Protein AF-A0A7S3BS25-F1 (afdb_monomer_lite)

pLDDT: mean 88.25, std 11.22, range [42.59, 98.44]

InterPro domains:
  IPR051608 Ribosome Quality Control Complex Subunit NEMF [PTHR15239] (1-123)

Secondary structure (DSSP, 8-state):
-EEEEEE-TTSSEEEEEESSGGG-EEEEEE-STT-EEEEE-TT-BEEEES--EEETTTTEEE-TTSB--GGGSPP-----HHHHHHHHHHHHHTT--HHHHHHHHHTTT--HHHHHHHHHHTTPPPTTSPP-

Foldseek 3Di:
DFDDWDDQALAQKIWTWDDDDQQIKIWIWHPPPVIKIFIAGPQQATQDIPDWDDDVVLPDTDDHRHHDPSVSDHHHDDDDPVLLVVLVVVCVVVVHDQLRSCCVSVVSHADSVNSVVVCVVVVNDDPPDDDD

Structure (mmCIF, N/CA/C/O backbone):
data_AF-A0A7S3BS25-F1
#
_entry.id   AF-A0A7S3BS25-F1
#
loop_
_atom_site.group_PDB
_atom_site.id
_atom_site.type_symbol
_atom_site.label_atom_id
_atom_site.label_alt_id
_atom_site.label_comp_id
_atom_site.label_asym_id
_atom_site.label_entity_id
_atom_site.label_seq_id
_atom_site.pdbx_PDB_ins_code
_atom_site.Cartn_x
_atom_site.Cartn_y
_atom_site.Cartn_z
_atom_site.occupancy
_atom_site.B_iso_or_equiv
_atom_site.auth_seq_id
_atom_site.auth_comp_id
_atom_site.auth_asym_id
_atom_site.auth_atom_id
_atom_site.pdbx_PDB_model_num
ATOM 1 N N . ARG A 1 1 ? -20.255 -4.553 10.261 1.00 91.50 1 ARG A N 1
ATOM 2 C CA . ARG A 1 1 ? -20.514 -5.087 8.894 1.00 91.50 1 ARG A CA 1
ATOM 3 C C . ARG A 1 1 ? -19.437 -4.552 7.962 1.00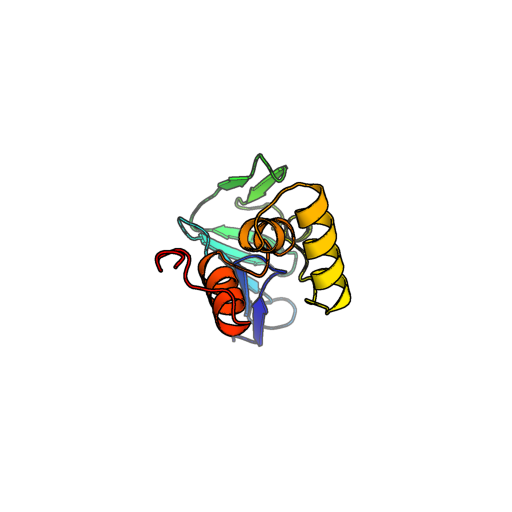 91.50 1 ARG A C 1
ATOM 5 O O . ARG A 1 1 ? -19.100 -3.391 8.133 1.00 91.50 1 ARG A O 1
ATOM 12 N N . LEU A 1 2 ? -18.868 -5.358 7.058 1.00 96.69 2 LEU A N 1
ATOM 13 C CA . LEU A 1 2 ? -17.924 -4.857 6.048 1.00 96.69 2 LEU A CA 1
ATOM 14 C C . LEU A 1 2 ? -18.706 -4.094 4.973 1.00 96.69 2 LEU A C 1
ATOM 16 O O . LEU A 1 2 ? -19.631 -4.651 4.387 1.00 96.69 2 LEU A O 1
ATOM 20 N N . GLU A 1 3 ? -18.346 -2.837 4.745 1.00 96.88 3 GLU A N 1
ATOM 21 C CA . GLU A 1 3 ? -19.051 -1.939 3.826 1.00 96.88 3 GLU A CA 1
ATOM 22 C C . GLU A 1 3 ? -18.258 -1.668 2.547 1.00 96.88 3 GLU A C 1
ATOM 24 O O . GLU A 1 3 ? -18.854 -1.530 1.481 1.00 96.88 3 GLU A O 1
ATOM 29 N N . ALA A 1 4 ? -16.926 -1.617 2.630 1.00 96.88 4 ALA A N 1
ATOM 30 C CA . ALA A 1 4 ? -16.077 -1.378 1.470 1.00 96.88 4 ALA A CA 1
ATOM 31 C C . ALA A 1 4 ? -14.720 -2.071 1.595 1.00 96.88 4 ALA A C 1
ATOM 33 O O . ALA A 1 4 ? -14.177 -2.224 2.690 1.00 96.88 4 ALA A O 1
ATOM 34 N N . VAL A 1 5 ? -14.165 -2.430 0.439 1.00 97.62 5 VAL A N 1
ATOM 35 C CA . VAL A 1 5 ? -12.799 -2.930 0.275 1.00 97.62 5 VAL A CA 1
ATOM 36 C C . VAL A 1 5 ? -12.130 -2.084 -0.798 1.00 97.62 5 VAL A C 1
ATOM 38 O O . VAL A 1 5 ? -12.650 -1.985 -1.910 1.00 97.62 5 VAL A O 1
ATOM 41 N N . ARG A 1 6 ? -10.992 -1.463 -0.480 1.00 95.44 6 ARG A N 1
ATOM 42 C CA . ARG A 1 6 ? -10.237 -0.638 -1.434 1.00 95.44 6 ARG A CA 1
ATOM 43 C C . ARG A 1 6 ? -8.735 -0.832 -1.297 1.00 95.44 6 ARG A C 1
ATOM 45 O O . ARG A 1 6 ? -8.229 -0.989 -0.192 1.00 95.44 6 ARG A O 1
ATOM 52 N N . GLN A 1 7 ? -8.019 -0.780 -2.415 1.00 93.69 7 GLN A N 1
ATOM 53 C CA . GLN A 1 7 ? -6.566 -0.618 -2.390 1.00 93.69 7 GLN A CA 1
ATOM 54 C C . GLN A 1 7 ? -6.227 0.840 -2.059 1.00 93.69 7 GLN A C 1
ATOM 56 O O . GLN A 1 7 ? -6.878 1.761 -2.560 1.00 93.69 7 GLN A O 1
ATOM 61 N N . VAL A 1 8 ? -5.211 1.054 -1.224 1.00 93.06 8 VAL A N 1
ATOM 62 C CA . VAL A 1 8 ? -4.706 2.394 -0.912 1.00 93.06 8 VAL A CA 1
ATOM 63 C C . VAL A 1 8 ? -3.642 2.776 -1.935 1.00 93.06 8 VAL A C 1
ATOM 65 O O . VAL A 1 8 ? -2.529 2.253 -1.931 1.00 93.06 8 VAL A O 1
ATOM 68 N N . GLY A 1 9 ? -4.006 3.694 -2.832 1.00 89.62 9 GLY A N 1
ATOM 69 C CA . GLY A 1 9 ? -3.103 4.180 -3.868 1.00 89.62 9 GLY A CA 1
ATOM 70 C C . GLY A 1 9 ? -2.575 3.049 -4.755 1.00 89.62 9 GLY A C 1
ATOM 71 O O . GLY A 1 9 ? -3.334 2.186 -5.198 1.00 89.62 9 GLY A O 1
ATOM 72 N N . ALA A 1 10 ? -1.275 3.073 -5.030 1.00 87.75 10 ALA A N 1
ATOM 73 C CA . ALA A 1 10 ? -0.553 1.978 -5.673 1.00 87.75 10 ALA A CA 1
ATOM 74 C C . ALA A 1 10 ? 0.171 1.073 -4.658 1.00 87.75 10 ALA A C 1
ATOM 76 O O . ALA A 1 10 ? 0.715 0.040 -5.025 1.00 87.75 10 ALA A O 1
ATOM 77 N N . ASP A 1 11 ? 0.191 1.437 -3.376 1.00 88.75 11 ASP A N 1
ATOM 78 C CA . ASP A 1 11 ? 0.895 0.661 -2.363 1.00 88.75 11 ASP A CA 1
ATOM 79 C C . ASP A 1 11 ? 0.218 -0.701 -2.114 1.00 88.75 11 ASP A C 1
ATOM 81 O O . ASP A 1 11 ? -0.950 -0.943 -2.446 1.00 88.75 11 ASP A O 1
ATOM 85 N N . ARG A 1 12 ? 0.978 -1.630 -1.521 1.00 90.94 12 ARG A N 1
ATOM 86 C CA . ARG A 1 12 ? 0.509 -2.974 -1.145 1.00 90.94 12 ARG A CA 1
ATOM 87 C C . ARG A 1 12 ? -0.284 -2.917 0.159 1.00 90.94 12 ARG A C 1
ATOM 89 O O . ARG A 1 12 ? 0.066 -3.578 1.132 1.00 90.94 12 ARG A O 1
ATOM 96 N N . ILE A 1 13 ? -1.313 -2.080 0.188 1.00 94.25 13 ILE A N 1
ATOM 97 C CA . ILE A 1 13 ? -2.161 -1.861 1.355 1.00 94.25 13 ILE A CA 1
ATOM 98 C C . ILE A 1 13 ? -3.620 -1.995 0.932 1.00 94.25 13 ILE A C 1
ATOM 100 O O . ILE A 1 13 ? -4.061 -1.376 -0.040 1.00 94.25 13 ILE A O 1
ATOM 104 N N . VAL A 1 14 ? -4.374 -2.791 1.685 1.00 97.19 14 VAL A N 1
ATOM 105 C CA . VAL A 1 14 ? -5.823 -2.935 1.520 1.00 97.19 14 VAL A CA 1
ATOM 106 C C . VAL A 1 14 ? -6.518 -2.311 2.715 1.00 97.19 14 VAL A C 1
ATOM 108 O O . VAL A 1 14 ? -6.180 -2.611 3.853 1.00 97.19 14 VAL A O 1
ATOM 111 N N . GLN A 1 15 ? -7.514 -1.475 2.458 1.00 97.88 15 GLN A N 1
ATOM 112 C CA . GLN A 1 15 ? -8.378 -0.907 3.476 1.00 97.88 15 GLN A CA 1
ATOM 113 C C . GLN A 1 15 ? -9.749 -1.566 3.437 1.00 97.88 15 GLN A C 1
ATOM 115 O O . GLN A 1 15 ? -10.413 -1.611 2.397 1.00 97.88 15 GLN A O 1
ATOM 120 N N . LEU A 1 16 ? -10.176 -2.025 4.605 1.00 98.31 16 LEU A N 1
ATOM 121 C CA . LEU A 1 16 ? -11.506 -2.544 4.868 1.00 98.31 16 LEU A CA 1
ATOM 122 C C . LEU A 1 16 ? -12.255 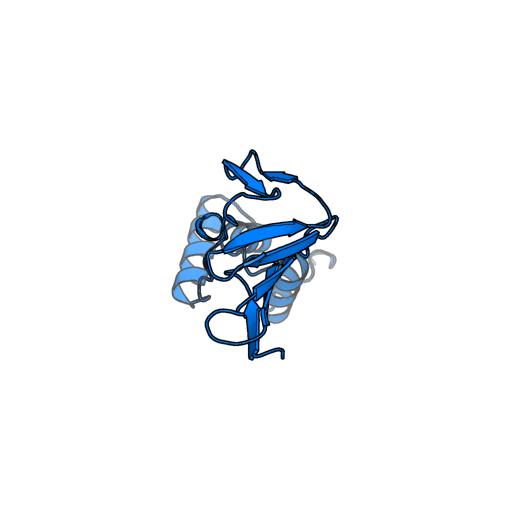-1.524 5.726 1.00 98.31 16 LEU A C 1
ATOM 124 O O . LEU A 1 16 ? -11.830 -1.238 6.843 1.00 98.31 16 LEU A O 1
ATOM 128 N N . THR A 1 17 ? -13.357 -0.976 5.220 1.00 97.94 17 THR A N 1
ATOM 129 C CA . THR A 1 17 ? -14.218 -0.070 5.995 1.00 97.94 17 THR A CA 1
ATOM 130 C C . THR A 1 17 ? -15.362 -0.861 6.612 1.00 97.94 17 THR A C 1
ATOM 132 O O . THR A 1 17 ? -16.094 -1.558 5.902 1.00 97.94 17 THR A O 1
ATOM 135 N N . PHE A 1 18 ? -15.529 -0.742 7.925 1.00 97.19 18 PHE A N 1
ATOM 136 C CA . PHE A 1 18 ? -16.588 -1.392 8.683 1.00 97.19 18 PHE A CA 1
ATOM 137 C C . PHE A 1 18 ? -17.576 -0.373 9.242 1.00 97.19 18 PHE A C 1
ATOM 139 O O . PHE A 1 18 ? -17.169 0.655 9.772 1.00 97.19 18 PHE A O 1
ATOM 146 N N . SER A 1 19 ? -18.861 -0.743 9.217 1.00 92.44 19 SER A N 1
ATOM 147 C CA . SER A 1 19 ? -19.984 0.056 9.732 1.00 92.44 19 SER A CA 1
ATOM 148 C C . SER A 1 19 ? -20.163 1.394 8.990 1.00 92.44 19 SER A C 1
ATOM 150 O O . SER A 1 19 ? -19.475 1.661 8.011 1.00 92.44 19 SER A O 1
ATOM 152 N N . ARG A 1 20 ? -21.161 2.194 9.390 1.00 80.69 20 ARG A N 1
ATOM 153 C CA . ARG A 1 20 ? -21.462 3.519 8.820 1.00 80.69 20 ARG A CA 1
ATOM 154 C C . ARG A 1 20 ? -21.744 4.519 9.942 1.00 80.69 20 ARG A C 1
ATOM 156 O O . ARG A 1 20 ? -22.247 4.119 10.993 1.00 80.69 20 ARG A O 1
ATOM 163 N N . GLY A 1 21 ? -21.499 5.803 9.688 1.00 80.12 21 GLY A N 1
ATOM 164 C CA . GLY A 1 21 ? -21.792 6.889 10.630 1.00 80.12 21 GLY A CA 1
ATOM 165 C C . GLY A 1 21 ? -20.784 6.959 11.779 1.00 80.12 21 GLY A C 1
ATOM 166 O O . GLY A 1 21 ? -19.595 6.744 11.575 1.00 80.12 21 GLY A O 1
ATOM 167 N N . GLU A 1 22 ? -21.255 7.235 12.995 1.00 81.56 22 GLU A N 1
ATOM 168 C CA . GLU A 1 22 ? -20.406 7.400 14.193 1.00 81.56 22 GLU A CA 1
ATOM 169 C C . GLU A 1 22 ? -19.590 6.147 14.564 1.00 81.56 22 GLU A C 1
ATOM 171 O O . GLU A 1 22 ? -18.610 6.241 15.291 1.00 81.56 22 GLU A O 1
ATOM 176 N N . GLY A 1 23 ? -19.984 4.965 14.077 1.00 89.44 23 GLY A N 1
ATOM 177 C CA . GLY A 1 23 ? -19.293 3.701 14.339 1.00 89.44 23 GLY A CA 1
ATOM 178 C C . GLY A 1 23 ? -18.354 3.246 13.221 1.00 89.44 23 GLY A C 1
ATOM 179 O O . GLY A 1 23 ? -18.012 2.062 13.194 1.00 89.44 23 GLY A O 1
ATOM 180 N N . GLU A 1 24 ? -18.009 4.110 12.262 1.00 96.12 24 GLU A N 1
ATOM 181 C CA . GLU A 1 24 ? -17.122 3.766 11.145 1.00 96.12 24 GLU A CA 1
ATOM 182 C C . GLU A 1 24 ? -15.685 3.506 11.623 1.00 96.12 24 GLU A C 1
ATOM 184 O O . GLU A 1 24 ? -15.116 4.275 12.391 1.00 96.12 24 GLU A O 1
ATOM 189 N N . HIS A 1 25 ? -15.116 2.383 11.184 1.00 97.56 25 HIS A N 1
ATOM 190 C CA . HIS A 1 25 ? -13.743 1.988 11.494 1.00 97.56 25 HIS A CA 1
ATOM 191 C C . HIS A 1 25 ? -13.054 1.464 10.242 1.00 97.56 25 HIS A C 1
ATOM 193 O O . HIS A 1 25 ? -13.693 0.896 9.347 1.00 97.56 25 HIS A O 1
ATOM 199 N N . HIS A 1 26 ? -11.729 1.576 10.211 1.00 98.00 26 HIS A N 1
ATOM 200 C CA . HIS A 1 26 ? -10.928 1.140 9.075 1.00 98.00 26 HIS A CA 1
ATOM 201 C C . HIS A 1 26 ? -9.851 0.166 9.512 1.00 98.00 26 HIS A C 1
ATOM 203 O O . HIS A 1 26 ? -9.056 0.459 10.399 1.00 98.00 26 HIS A O 1
ATOM 209 N N . LEU A 1 27 ? -9.808 -0.988 8.854 1.00 98.12 27 LEU A N 1
ATOM 210 C CA . LEU A 1 27 ? -8.732 -1.951 9.009 1.00 98.12 27 LEU A CA 1
ATOM 211 C C . LEU A 1 27 ? -7.816 -1.863 7.790 1.00 98.12 27 LEU A C 1
ATOM 213 O O . LEU A 1 27 ? -8.228 -2.199 6.678 1.00 98.12 27 LEU A O 1
ATOM 217 N N . PHE A 1 28 ? -6.582 -1.421 8.001 1.00 98.06 28 PHE A N 1
ATOM 218 C CA . PHE A 1 28 ? -5.535 -1.427 6.991 1.00 98.06 28 PHE A CA 1
ATOM 219 C C . PHE A 1 28 ? -4.708 -2.700 7.118 1.00 98.06 28 PHE A C 1
ATOM 221 O O . PHE A 1 28 ? -4.168 -3.013 8.180 1.00 98.06 28 PHE A O 1
ATOM 228 N N . LEU A 1 29 ? -4.616 -3.434 6.017 1.00 97.69 29 LEU A N 1
ATOM 229 C CA . LEU A 1 29 ? -3.766 -4.601 5.855 1.00 97.69 29 LEU A CA 1
ATOM 230 C C . LEU A 1 29 ? -2.555 -4.173 5.038 1.00 97.69 29 LEU A C 1
ATOM 232 O O . LEU A 1 29 ? -2.652 -3.996 3.823 1.00 97.69 29 LEU A O 1
ATOM 236 N N . GLU A 1 30 ? -1.423 -3.987 5.703 1.00 95.44 30 GLU A N 1
ATOM 237 C CA . GLU A 1 30 ? -0.170 -3.633 5.050 1.00 95.44 30 GLU A CA 1
ATOM 238 C C . GLU A 1 30 ? 0.545 -4.923 4.651 1.00 95.44 30 GLU A C 1
ATOM 240 O O . GLU A 1 30 ? 0.925 -5.722 5.502 1.00 95.44 30 GLU A O 1
ATOM 245 N N . LEU A 1 31 ? 0.732 -5.150 3.354 1.00 92.62 31 LEU A N 1
ATOM 246 C CA . LEU A 1 31 ? 1.300 -6.380 2.790 1.00 92.62 31 LEU A CA 1
ATOM 247 C C . LEU A 1 31 ? 2.768 -6.173 2.366 1.00 92.62 31 LEU A C 1
ATOM 249 O O . LEU A 1 31 ? 3.226 -6.656 1.325 1.00 92.62 31 LEU A O 1
ATOM 253 N N . TYR A 1 32 ? 3.510 -5.399 3.163 1.00 83.06 32 TYR A N 1
ATOM 254 C CA . TYR A 1 32 ? 4.968 -5.271 3.062 1.00 83.06 32 TYR A CA 1
ATOM 255 C C . TYR A 1 32 ? 5.674 -6.494 3.679 1.00 83.06 32 TYR A C 1
ATOM 257 O O . TYR A 1 32 ? 5.012 -7.377 4.205 1.00 83.06 32 TYR A O 1
ATOM 265 N N . SER A 1 33 ? 7.016 -6.544 3.634 1.00 74.62 33 SER A N 1
ATOM 266 C CA . SER A 1 33 ? 7.851 -7.695 4.058 1.00 74.62 33 SER A CA 1
ATOM 267 C C . SER A 1 33 ? 7.340 -8.435 5.306 1.00 74.62 33 SER A C 1
ATOM 269 O O . SER A 1 33 ? 7.031 -9.618 5.233 1.00 74.62 33 SER A O 1
ATOM 271 N N . GLN A 1 34 ? 7.198 -7.732 6.432 1.00 85.31 34 GLN A N 1
ATOM 272 C CA . GLN A 1 34 ? 6.745 -8.317 7.702 1.00 85.31 34 GLN A CA 1
ATOM 273 C C . GLN A 1 34 ? 5.217 -8.310 7.867 1.00 85.31 34 GLN A C 1
ATOM 275 O O . GLN A 1 34 ? 4.692 -8.852 8.836 1.00 85.31 34 GLN A O 1
ATOM 280 N N . GLY A 1 35 ? 4.499 -7.658 6.953 1.00 92.31 35 GLY A N 1
ATOM 281 C CA . GLY A 1 35 ? 3.082 -7.334 7.054 1.00 92.31 35 GLY A CA 1
ATOM 282 C C . GLY A 1 35 ? 2.747 -6.386 8.214 1.00 92.31 35 GLY A C 1
ATOM 283 O O . GLY A 1 35 ? 3.581 -6.137 9.089 1.00 92.31 35 GLY A O 1
ATOM 284 N N . ASN A 1 36 ? 1.513 -5.897 8.272 1.00 96.62 36 ASN A N 1
ATOM 285 C CA . ASN A 1 36 ? 0.934 -5.251 9.451 1.00 96.62 36 ASN A CA 1
ATOM 286 C C . ASN A 1 36 ? -0.595 -5.256 9.366 1.00 96.62 36 ASN A C 1
ATOM 288 O O . ASN A 1 36 ? -1.166 -5.345 8.278 1.00 96.62 36 ASN A O 1
ATOM 292 N N . VAL A 1 37 ? -1.246 -5.115 10.515 1.00 97.75 37 VAL A N 1
ATOM 293 C CA . VAL A 1 37 ? -2.681 -4.834 10.591 1.00 97.75 37 VAL A CA 1
ATOM 294 C C . VAL A 1 37 ? -2.852 -3.629 11.498 1.00 97.75 37 VAL A C 1
ATOM 296 O O . VAL A 1 37 ? -2.359 -3.646 12.626 1.00 97.75 37 VAL A O 1
ATOM 299 N N . VAL A 1 38 ? -3.517 -2.596 10.991 1.00 98.31 38 VAL A N 1
ATOM 300 C CA . VAL A 1 38 ? -3.707 -1.311 11.669 1.00 98.31 38 VAL A CA 1
ATOM 301 C C . VAL A 1 38 ? -5.201 -1.011 11.710 1.00 98.31 38 VAL A C 1
ATOM 303 O O . VAL A 1 38 ? -5.864 -1.018 10.675 1.00 98.31 38 VAL A O 1
ATOM 306 N N . LEU A 1 39 ? -5.738 -0.768 12.900 1.00 98.44 39 LEU A N 1
ATOM 307 C CA . LEU A 1 39 ? -7.123 -0.363 13.113 1.00 98.44 39 LEU A CA 1
ATOM 308 C C . LEU A 1 39 ? -7.170 1.142 13.363 1.00 98.44 39 LEU A C 1
ATOM 310 O O . LEU A 1 39 ? -6.481 1.631 14.257 1.00 98.44 39 LEU A O 1
ATOM 314 N N . CYS A 1 40 ? -8.010 1.848 12.614 1.00 98.31 40 CYS A N 1
ATOM 315 C CA . CYS A 1 40 ? -8.250 3.277 12.774 1.00 98.31 40 CYS A CA 1
ATOM 316 C C . CYS A 1 40 ? -9.726 3.582 13.051 1.00 98.31 40 CYS A C 1
ATOM 318 O O . CYS A 1 40 ? -10.608 2.827 12.621 1.00 98.31 40 CYS A O 1
ATOM 320 N N . ASP A 1 41 ? -9.973 4.697 13.737 1.00 96.75 41 ASP A N 1
ATOM 321 C CA . ASP A 1 41 ? -11.293 5.328 13.822 1.00 96.75 41 ASP A CA 1
ATOM 322 C C . ASP A 1 41 ? -11.668 6.033 12.505 1.00 96.75 41 ASP A C 1
ATOM 324 O O . ASP A 1 41 ? -10.916 6.003 11.523 1.00 96.75 41 ASP A O 1
ATOM 328 N N . ARG A 1 42 ? -12.849 6.656 12.471 1.00 95.75 42 ARG A N 1
ATOM 329 C CA . ARG A 1 42 ? -13.361 7.373 11.293 1.00 95.75 42 ARG A CA 1
ATOM 330 C C . ARG A 1 42 ? -12.537 8.616 10.930 1.00 95.75 42 ARG A C 1
ATOM 332 O O . ARG A 1 42 ? -12.542 9.029 9.774 1.00 95.75 42 ARG A O 1
ATOM 339 N N . GLU A 1 43 ? -11.821 9.205 11.885 1.00 95.12 43 GLU A N 1
ATOM 340 C CA . GLU A 1 43 ? -10.913 10.338 11.687 1.00 95.12 43 GLU A CA 1
ATOM 341 C C . GLU A 1 43 ? -9.507 9.906 11.231 1.00 95.12 43 GLU A C 1
ATOM 343 O O . GLU A 1 43 ? -8.619 10.747 11.094 1.00 95.12 43 GLU A O 1
ATOM 348 N N . MET A 1 44 ? -9.305 8.614 10.940 1.00 96.50 44 MET A N 1
ATOM 349 C CA . MET A 1 44 ? -8.016 8.001 10.599 1.00 96.50 44 MET A CA 1
ATOM 350 C C . MET A 1 44 ? -6.996 7.987 11.743 1.00 96.50 44 MET A C 1
ATOM 352 O O . MET A 1 44 ? -5.816 7.757 11.482 1.00 96.50 44 MET A O 1
ATOM 356 N N . ASN A 1 45 ? -7.383 8.174 13.004 1.00 97.44 45 ASN A N 1
ATOM 357 C CA . ASN A 1 45 ? -6.451 7.962 14.109 1.00 97.44 45 ASN A CA 1
ATOM 358 C C . ASN A 1 45 ? -6.273 6.469 14.357 1.00 97.44 45 ASN A C 1
ATOM 360 O O . ASN A 1 45 ? -7.238 5.709 14.456 1.00 97.44 45 ASN A O 1
ATOM 364 N N . VAL A 1 46 ? -5.022 6.044 14.500 1.00 98.44 46 VAL A N 1
ATOM 365 C CA . VAL A 1 46 ? -4.678 4.661 14.812 1.00 98.44 46 VAL A CA 1
ATOM 366 C C . VAL A 1 46 ? -5.114 4.339 16.240 1.00 98.44 46 VAL A C 1
ATOM 368 O O . VAL A 1 46 ? -4.557 4.857 17.206 1.00 98.44 46 VAL A O 1
ATOM 371 N N . LEU A 1 47 ? -6.066 3.421 16.374 1.00 98.12 47 LEU A N 1
ATOM 372 C CA . LEU A 1 47 ? -6.524 2.895 17.658 1.00 98.12 47 LEU A CA 1
ATOM 373 C C . LEU A 1 47 ? -5.577 1.810 18.173 1.00 98.12 47 LEU A C 1
ATOM 375 O O . LEU A 1 47 ? -5.190 1.796 19.338 1.00 98.12 47 LEU A O 1
ATOM 379 N N . THR A 1 48 ? -5.201 0.880 17.294 1.00 98.31 48 THR A N 1
ATOM 380 C CA . THR A 1 48 ? -4.253 -0.194 17.603 1.00 98.31 48 THR A CA 1
ATOM 381 C C . THR A 1 48 ? -3.633 -0.752 16.329 1.00 98.31 48 THR A C 1
ATOM 383 O O . THR A 1 48 ? -4.161 -0.583 15.231 1.00 98.31 48 THR A O 1
ATOM 386 N N . LEU A 1 49 ? -2.502 -1.429 16.472 1.00 98.06 49 LEU A N 1
ATOM 387 C CA . LEU A 1 49 ? -1.777 -2.066 15.386 1.00 98.06 49 LEU A CA 1
ATOM 388 C C . LEU A 1 49 ? -0.913 -3.208 15.908 1.00 98.06 49 LEU A C 1
ATOM 390 O O . LEU A 1 49 ? -0.524 -3.218 17.074 1.00 98.06 49 LEU A O 1
ATOM 394 N N . LEU A 1 50 ? -0.574 -4.155 15.033 1.00 97.62 50 LEU A N 1
ATOM 395 C CA . LEU A 1 50 ? 0.294 -5.273 15.412 1.00 97.62 50 LEU A CA 1
ATOM 396 C C . LEU A 1 50 ? 1.738 -4.830 15.659 1.00 97.62 50 LEU A C 1
ATOM 398 O O . LEU A 1 50 ? 2.407 -5.379 16.533 1.00 97.62 50 LEU A O 1
ATOM 402 N N . ARG A 1 51 ? 2.241 -3.879 14.863 1.00 94.88 51 ARG A N 1
ATOM 403 C CA . ARG A 1 51 ? 3.621 -3.386 14.941 1.00 94.88 51 ARG A CA 1
ATOM 404 C C . ARG A 1 51 ? 3.697 -1.901 14.614 1.00 94.88 51 ARG A C 1
ATOM 406 O O . ARG A 1 51 ? 3.328 -1.495 13.511 1.00 94.88 51 ARG A O 1
ATOM 413 N N . SER A 1 52 ? 4.252 -1.117 15.534 1.00 95.69 52 SER A N 1
ATOM 414 C CA . SER A 1 52 ? 4.704 0.242 15.229 1.00 95.69 52 SER A CA 1
ATOM 415 C C . SER A 1 52 ? 5.906 0.199 14.297 1.00 95.69 52 SER A C 1
ATOM 417 O O . SER A 1 52 ? 6.796 -0.636 14.464 1.00 95.69 52 SER A O 1
ATOM 419 N N . HIS A 1 53 ? 5.942 1.098 13.321 1.00 93.56 53 HIS A N 1
ATOM 420 C CA . HIS A 1 53 ? 7.066 1.202 12.398 1.00 93.56 53 HIS A CA 1
ATOM 421 C C . HIS A 1 53 ? 7.267 2.641 11.926 1.00 93.56 53 HIS A C 1
ATOM 423 O O . HIS A 1 53 ? 6.401 3.501 12.091 1.00 93.56 53 HIS A O 1
ATOM 429 N N . ARG A 1 54 ? 8.438 2.892 11.345 1.00 92.12 54 ARG A N 1
ATOM 430 C CA . ARG A 1 54 ? 8.824 4.169 10.756 1.00 92.12 54 ARG A CA 1
ATOM 431 C C . ARG A 1 54 ? 9.415 3.916 9.377 1.00 92.12 54 ARG A C 1
ATOM 433 O O . ARG A 1 54 ? 10.126 2.931 9.189 1.00 92.12 54 ARG A O 1
ATOM 440 N N . ASP A 1 55 ? 9.108 4.797 8.439 1.00 88.25 55 ASP A N 1
ATOM 441 C CA . ASP A 1 55 ? 9.755 4.873 7.138 1.00 88.25 55 ASP A CA 1
ATOM 442 C C . ASP A 1 55 ? 10.525 6.195 7.082 1.00 88.25 55 ASP A C 1
ATOM 444 O O . ASP A 1 55 ? 9.958 7.248 6.794 1.00 88.25 55 ASP A O 1
ATOM 448 N N . ASP A 1 56 ? 11.818 6.148 7.407 1.00 88.75 56 ASP A N 1
ATOM 449 C CA . ASP A 1 56 ? 12.677 7.338 7.414 1.00 88.75 56 ASP A CA 1
ATOM 450 C C . ASP A 1 56 ? 12.877 7.914 6.006 1.00 88.75 56 ASP A C 1
ATOM 452 O O . ASP A 1 56 ? 13.062 9.119 5.853 1.00 88.75 56 ASP A O 1
ATOM 456 N N . ALA A 1 57 ? 12.801 7.075 4.966 1.00 86.12 57 ALA A N 1
ATOM 457 C CA . ALA A 1 57 ? 12.956 7.513 3.582 1.00 86.12 57 ALA A CA 1
ATOM 458 C C . ALA A 1 57 ? 11.739 8.315 3.101 1.00 86.12 57 ALA A C 1
ATOM 460 O O . ALA A 1 57 ? 11.884 9.244 2.309 1.00 86.12 57 ALA A O 1
ATOM 461 N N . ARG A 1 58 ? 10.541 7.960 3.578 1.00 84.06 58 ARG A N 1
ATOM 462 C CA . ARG A 1 58 ? 9.288 8.675 3.284 1.00 84.06 58 ARG A CA 1
ATOM 463 C C . ARG A 1 58 ? 8.898 9.679 4.367 1.00 84.06 58 ARG A C 1
ATOM 465 O O . ARG A 1 58 ? 7.967 10.440 4.146 1.00 84.06 58 ARG A O 1
ATOM 472 N N . GLY A 1 59 ? 9.594 9.694 5.502 1.00 89.81 59 GLY A N 1
ATOM 473 C CA . GLY A 1 59 ? 9.423 10.674 6.571 1.00 89.81 59 GLY A CA 1
ATOM 474 C C . GLY A 1 59 ? 8.187 10.480 7.456 1.00 89.81 59 GLY A C 1
ATOM 475 O O . GLY A 1 59 ? 7.742 11.452 8.059 1.00 89.81 59 GLY A O 1
ATOM 476 N N . PHE A 1 60 ? 7.638 9.264 7.573 1.00 92.25 60 PHE A N 1
ATOM 477 C CA . PHE A 1 60 ? 6.449 9.007 8.402 1.00 92.25 60 PHE A CA 1
ATOM 478 C C . PHE A 1 60 ? 6.639 7.863 9.400 1.00 92.25 60 PHE A C 1
ATOM 480 O O . PHE A 1 60 ? 7.522 7.015 9.263 1.00 92.25 60 PHE A O 1
ATOM 487 N N . ALA A 1 61 ? 5.762 7.812 10.402 1.00 94.06 61 ALA A N 1
ATOM 488 C CA . ALA A 1 61 ? 5.669 6.707 11.347 1.00 94.06 61 ALA A CA 1
ATOM 489 C C . ALA A 1 61 ? 4.211 6.296 11.570 1.00 94.06 61 ALA A C 1
ATOM 491 O O . ALA A 1 61 ? 3.311 7.129 11.518 1.00 94.06 61 ALA A O 1
ATOM 492 N N . VAL A 1 62 ? 3.995 5.013 11.851 1.00 96.00 62 VAL A N 1
ATOM 493 C CA . VAL A 1 62 ? 2.685 4.446 12.184 1.00 96.00 62 VAL A CA 1
ATOM 494 C C . VAL A 1 62 ? 2.759 3.885 13.598 1.00 96.00 62 VAL A C 1
ATOM 496 O O . VAL A 1 62 ? 3.571 3.000 13.881 1.00 96.00 62 VAL A O 1
ATOM 499 N N . MET A 1 63 ? 1.937 4.422 14.499 1.00 97.12 63 MET A N 1
ATOM 500 C CA . MET A 1 63 ? 1.891 4.054 15.917 1.00 97.12 63 MET A CA 1
ATOM 501 C C . MET A 1 63 ? 0.529 4.427 16.528 1.00 97.12 63 MET A C 1
ATOM 503 O O . MET A 1 63 ? -0.200 5.200 15.907 1.00 97.12 63 MET A O 1
ATOM 507 N N . PRO A 1 64 ? 0.165 3.916 17.720 1.00 97.75 64 PRO A N 1
ATOM 508 C CA . PRO A 1 64 ? -1.128 4.216 18.333 1.00 97.75 64 PRO A CA 1
ATOM 509 C C . PRO A 1 64 ? -1.294 5.712 18.625 1.00 97.75 64 PRO A C 1
ATOM 511 O O . PRO A 1 64 ? -0.314 6.410 18.899 1.00 97.75 64 PRO A O 1
ATOM 514 N N . ASN A 1 65 ? -2.539 6.183 18.629 1.00 96.75 65 ASN A N 1
ATOM 515 C CA . ASN A 1 65 ? -2.938 7.561 18.936 1.00 96.75 65 ASN A CA 1
ATOM 516 C C . ASN A 1 65 ? -2.341 8.630 18.002 1.00 96.75 65 ASN A C 1
ATOM 518 O O . ASN A 1 65 ? -2.225 9.790 18.387 1.00 96.75 65 ASN A O 1
ATOM 522 N N . HIS A 1 66 ? -1.938 8.243 16.793 1.00 97.12 66 HIS A N 1
ATOM 523 C CA . HIS A 1 66 ? -1.476 9.153 15.745 1.00 97.12 66 HIS A CA 1
ATOM 524 C C . HIS A 1 66 ? -2.328 8.963 14.491 1.00 97.12 66 HIS A C 1
ATOM 526 O O . HIS A 1 66 ? -2.888 7.886 14.282 1.00 97.12 66 HIS A O 1
ATOM 532 N N . ALA A 1 67 ? -2.412 9.991 13.648 1.00 97.19 67 ALA A N 1
ATOM 533 C CA . ALA A 1 67 ? -3.085 9.885 12.359 1.00 97.19 67 ALA A CA 1
ATOM 534 C C . ALA A 1 67 ? -2.377 8.863 11.456 1.00 97.19 67 ALA A C 1
ATOM 536 O O . ALA A 1 67 ? -1.146 8.816 11.387 1.00 97.19 67 ALA A O 1
ATOM 537 N N . TYR A 1 68 ? -3.158 8.043 10.757 1.00 97.31 68 TYR A N 1
ATOM 538 C CA . TYR A 1 68 ? -2.648 7.121 9.757 1.00 97.31 68 TYR A CA 1
ATOM 539 C C . TYR A 1 68 ? -2.209 7.911 8.508 1.00 97.31 68 TYR A C 1
ATOM 541 O O . TYR A 1 68 ? -3.020 8.663 7.962 1.00 97.31 68 TYR A O 1
ATOM 549 N N . PRO A 1 69 ? -0.957 7.758 8.036 1.00 95.38 69 PRO A N 1
ATOM 550 C CA . PRO A 1 69 ? -0.312 8.692 7.105 1.00 95.38 69 PRO A CA 1
ATOM 551 C C . PRO A 1 69 ? -0.720 8.451 5.642 1.00 95.38 69 PRO A C 1
ATOM 553 O O . PRO A 1 69 ? 0.104 8.104 4.793 1.00 95.38 69 PRO A O 1
ATOM 556 N N . LEU A 1 70 ? -2.009 8.600 5.329 1.00 93.12 70 LEU A N 1
ATO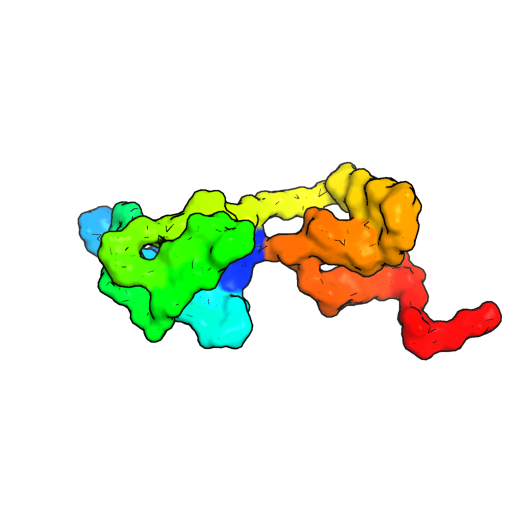M 557 C CA . LEU A 1 70 ? -2.566 8.314 4.003 1.00 93.12 70 LEU A CA 1
ATOM 558 C C . LEU A 1 70 ? -1.914 9.126 2.877 1.00 93.12 70 LEU A C 1
ATOM 560 O O . LEU A 1 70 ? -1.740 8.620 1.769 1.00 93.12 70 LEU A O 1
ATOM 564 N N . GLU A 1 71 ? -1.545 10.369 3.163 1.00 91.62 71 GLU A N 1
ATOM 565 C CA . GLU A 1 71 ? -0.899 11.312 2.253 1.00 91.62 71 GLU A CA 1
ATOM 566 C C . GLU A 1 71 ? 0.502 10.878 1.820 1.00 91.62 71 GLU A C 1
ATOM 568 O O . GLU A 1 71 ? 0.979 11.287 0.763 1.00 91.62 71 GLU A O 1
ATOM 573 N N . HIS A 1 72 ? 1.149 10.013 2.603 1.00 90.44 72 HIS A N 1
ATOM 574 C CA . HIS A 1 72 ? 2.467 9.497 2.272 1.00 90.44 72 HIS A CA 1
ATOM 575 C C . HIS A 1 72 ? 2.396 8.353 1.257 1.00 90.44 72 HIS A C 1
ATOM 577 O O . HIS A 1 72 ? 3.430 8.019 0.670 1.00 90.44 72 HIS A O 1
ATOM 583 N N . PHE A 1 73 ? 1.220 7.747 1.026 1.00 88.69 73 PHE A N 1
ATOM 584 C CA . PHE A 1 73 ? 1.051 6.617 0.108 1.00 88.69 73 PHE A CA 1
ATOM 585 C C . PHE A 1 73 ? 1.093 7.009 -1.367 1.00 88.69 73 PHE A C 1
ATOM 587 O O . PHE A 1 73 ? 0.650 8.077 -1.783 1.00 88.69 73 PHE A O 1
ATOM 594 N N . ARG A 1 74 ? 1.661 6.119 -2.186 1.00 87.38 74 ARG A N 1
ATOM 595 C CA . ARG A 1 74 ? 1.888 6.370 -3.611 1.00 87.38 74 ARG A CA 1
ATOM 596 C C . ARG A 1 74 ? 0.542 6.512 -4.314 1.00 87.38 74 ARG A C 1
ATOM 598 O O . ARG A 1 74 ? -0.274 5.592 -4.210 1.00 87.38 74 ARG A O 1
ATOM 605 N N . PRO A 1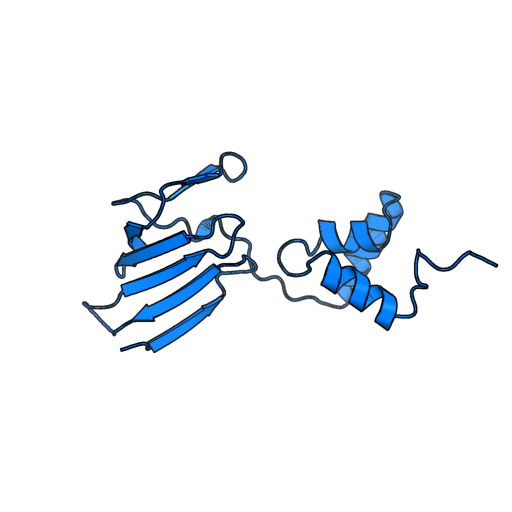 75 ? 0.302 7.587 -5.079 1.00 85.94 75 PRO A N 1
ATOM 606 C CA . PRO A 1 75 ? -0.933 7.714 -5.830 1.00 85.94 75 PRO A CA 1
ATOM 607 C C . PRO A 1 75 ? -1.039 6.600 -6.873 1.00 85.94 75 PRO A C 1
ATOM 609 O O . PRO A 1 75 ? -0.044 6.121 -7.425 1.00 85.94 75 PRO A O 1
ATOM 612 N N . ARG A 1 76 ? -2.273 6.186 -7.164 1.00 81.00 76 ARG A N 1
ATOM 613 C CA . ARG A 1 76 ? -2.529 5.257 -8.261 1.00 81.00 76 ARG A CA 1
ATOM 614 C C . ARG A 1 76 ? -2.434 6.010 -9.584 1.00 81.00 76 ARG A C 1
ATOM 616 O O . ARG A 1 76 ? -3.375 6.694 -9.973 1.00 81.00 76 ARG A O 1
ATOM 623 N N . THR A 1 77 ? -1.328 5.839 -10.296 1.00 74.06 77 THR A N 1
ATOM 624 C CA . THR A 1 77 ? -1.178 6.376 -11.652 1.00 74.06 77 THR A CA 1
ATOM 625 C C . THR A 1 77 ? -1.721 5.374 -12.664 1.00 74.06 77 THR A C 1
ATOM 627 O O . THR A 1 77 ? -1.304 4.215 -12.693 1.00 74.06 77 THR A O 1
ATOM 630 N N . ALA A 1 78 ? -2.667 5.805 -13.499 1.00 72.44 78 ALA A N 1
ATOM 631 C CA . ALA A 1 78 ? -3.132 4.991 -14.614 1.00 72.44 78 ALA A CA 1
ATOM 632 C C . ALA A 1 78 ? -1.997 4.816 -15.632 1.00 72.44 78 ALA A C 1
ATOM 634 O O . ALA A 1 78 ? -1.399 5.795 -16.080 1.00 72.44 78 ALA A O 1
ATOM 635 N N . ALA A 1 79 ? -1.713 3.572 -16.019 1.00 78.12 79 ALA A N 1
ATOM 636 C CA . ALA A 1 79 ? -0.796 3.311 -17.117 1.00 78.12 79 ALA A CA 1
ATOM 637 C C . ALA A 1 79 ? -1.453 3.769 -18.427 1.00 78.12 79 ALA A C 1
ATOM 639 O O . ALA A 1 79 ? -2.465 3.212 -18.850 1.00 78.12 79 ALA A O 1
ATOM 640 N N . SER A 1 80 ? -0.888 4.798 -19.057 1.00 86.75 80 SER A N 1
ATOM 641 C CA . SER A 1 80 ? -1.292 5.253 -20.386 1.00 86.75 80 SER A CA 1
ATOM 642 C C . SER A 1 80 ? -0.213 4.913 -21.409 1.00 86.75 80 SER A C 1
ATOM 644 O O . SER A 1 80 ? 0.971 4.813 -21.078 1.00 86.75 80 SER A O 1
ATOM 64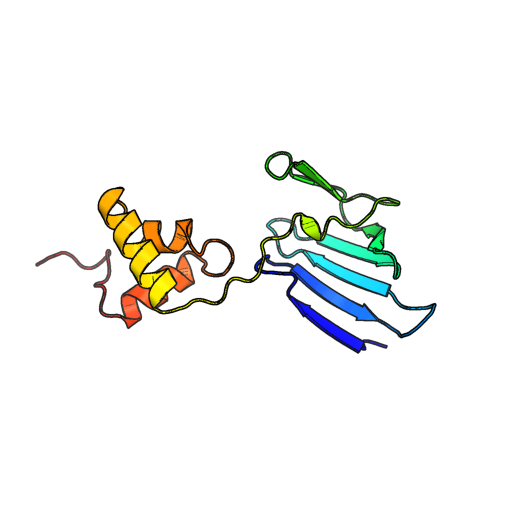6 N N . ALA A 1 81 ? -0.604 4.774 -22.677 1.00 89.31 81 ALA A N 1
ATOM 647 C CA . ALA A 1 81 ? 0.355 4.564 -23.760 1.00 89.31 81 ALA A CA 1
ATOM 648 C C . ALA A 1 81 ? 1.385 5.707 -23.843 1.00 89.31 81 ALA A C 1
ATOM 650 O O . ALA A 1 81 ? 2.547 5.468 -24.160 1.00 89.31 81 ALA A O 1
ATOM 651 N N . GLN A 1 82 ? 0.974 6.939 -23.524 1.00 90.94 82 GLN A N 1
ATOM 652 C CA . GLN A 1 82 ? 1.864 8.097 -23.471 1.00 90.94 82 GLN A CA 1
ATOM 653 C C . GLN A 1 82 ? 2.878 7.984 -22.328 1.00 90.94 82 GLN A C 1
ATOM 655 O O . GLN A 1 82 ? 4.069 8.156 -22.569 1.00 90.94 82 GLN A O 1
ATOM 660 N N . ALA A 1 83 ? 2.429 7.644 -21.115 1.00 88.19 83 ALA A N 1
ATOM 661 C CA . ALA A 1 83 ? 3.314 7.458 -19.965 1.00 88.19 83 ALA A CA 1
ATOM 662 C C . ALA A 1 83 ? 4.319 6.323 -20.208 1.00 88.19 83 ALA A C 1
ATOM 664 O O . ALA A 1 83 ? 5.490 6.449 -19.869 1.00 88.19 83 ALA A O 1
ATOM 665 N N . LEU A 1 84 ? 3.879 5.239 -20.855 1.00 88.75 84 LEU A N 1
ATOM 666 C CA . LEU A 1 84 ? 4.761 4.144 -21.248 1.00 88.75 84 LEU A CA 1
ATOM 667 C C . LEU A 1 84 ? 5.824 4.606 -22.252 1.00 88.75 84 LEU A C 1
ATOM 669 O O . LEU A 1 84 ? 7.003 4.337 -22.053 1.00 88.75 84 LEU A O 1
ATOM 673 N N . ARG A 1 85 ? 5.431 5.321 -23.312 1.00 91.31 85 ARG A N 1
ATOM 674 C CA . ARG A 1 85 ? 6.379 5.845 -24.311 1.00 91.31 85 ARG A CA 1
ATOM 675 C C . ARG A 1 85 ? 7.397 6.797 -23.688 1.00 91.31 85 ARG A C 1
ATOM 677 O O . ARG A 1 85 ? 8.578 6.662 -23.981 1.00 91.31 85 ARG A O 1
ATOM 684 N N . ALA A 1 86 ? 6.949 7.707 -22.822 1.00 91.31 86 ALA A N 1
ATOM 685 C CA . ALA A 1 86 ? 7.832 8.616 -22.094 1.00 91.31 86 ALA A CA 1
ATOM 686 C C . ALA A 1 86 ? 8.830 7.838 -21.226 1.00 91.31 86 ALA A C 1
ATOM 688 O O . ALA A 1 86 ? 10.033 8.042 -21.341 1.00 91.31 86 ALA A O 1
ATOM 689 N N . ALA A 1 87 ? 8.349 6.854 -20.460 1.00 89.00 87 ALA A N 1
ATOM 690 C CA . ALA A 1 87 ? 9.207 6.039 -19.612 1.00 89.00 87 ALA A CA 1
ATOM 691 C C . ALA A 1 87 ? 10.276 5.261 -20.392 1.00 89.00 87 ALA A C 1
ATOM 693 O O . ALA A 1 87 ? 11.406 5.129 -19.927 1.00 89.00 87 ALA A O 1
ATOM 694 N N . LEU A 1 88 ? 9.927 4.759 -21.578 1.00 89.94 88 LEU A N 1
ATOM 695 C CA . LEU A 1 88 ? 10.868 4.072 -22.460 1.00 89.94 88 LEU A CA 1
ATOM 696 C C . LEU A 1 88 ? 11.881 5.034 -23.092 1.00 89.94 88 LEU A C 1
ATOM 698 O O . LEU A 1 88 ? 13.051 4.678 -23.197 1.00 89.94 88 LEU A O 1
ATOM 702 N N . ALA A 1 89 ? 11.451 6.234 -23.493 1.00 93.38 89 ALA A N 1
ATOM 703 C CA . ALA A 1 89 ? 12.336 7.252 -24.051 1.00 93.38 89 ALA A CA 1
ATOM 704 C C . ALA A 1 89 ? 13.362 7.731 -23.013 1.00 93.38 89 ALA A C 1
ATOM 706 O O . ALA A 1 89 ? 14.560 7.683 -23.271 1.00 93.38 89 ALA A O 1
ATOM 707 N N . GLU A 1 90 ? 12.908 8.090 -21.811 1.00 93.38 90 GLU A N 1
ATOM 708 C CA . GLU A 1 90 ? 13.797 8.502 -20.719 1.00 93.38 90 GLU A CA 1
ATOM 709 C C . GLU A 1 90 ? 14.742 7.372 -20.286 1.00 93.38 90 GLU A C 1
ATOM 711 O O . GLU A 1 90 ? 15.912 7.607 -20.001 1.00 93.38 90 GLU A O 1
ATOM 716 N N . GLY A 1 91 ? 14.248 6.129 -20.244 1.00 93.00 91 GLY A N 1
ATOM 717 C CA . GLY A 1 91 ? 15.084 4.967 -19.952 1.00 93.00 91 GLY A CA 1
ATOM 718 C C . GLY A 1 91 ? 16.177 4.761 -21.003 1.00 93.00 91 GLY A C 1
ATOM 719 O O . GLY A 1 91 ? 17.315 4.465 -20.652 1.00 93.00 91 GLY A O 1
ATOM 720 N N . ALA A 1 92 ? 15.862 4.975 -22.283 1.00 93.12 92 ALA A N 1
ATOM 721 C CA . ALA A 1 92 ? 16.847 4.909 -23.359 1.00 93.12 92 ALA A CA 1
ATOM 722 C C . ALA A 1 92 ? 17.920 6.003 -23.229 1.00 93.12 92 ALA A C 1
ATOM 724 O O . ALA A 1 92 ? 19.103 5.701 -23.376 1.00 93.12 92 ALA A O 1
ATOM 725 N N . GLU A 1 93 ? 17.532 7.241 -22.899 1.00 94.44 93 GLU A N 1
ATOM 726 C CA . GLU A 1 93 ? 18.478 8.338 -22.633 1.00 94.44 93 GLU A CA 1
ATOM 727 C C . GLU A 1 93 ? 19.387 8.041 -21.431 1.00 94.44 93 GLU A C 1
ATOM 729 O O . GLU A 1 93 ? 20.577 8.350 -21.457 1.00 94.44 93 GLU A O 1
ATOM 734 N N . ALA A 1 94 ? 18.847 7.384 -20.404 1.00 93.56 94 ALA A N 1
ATOM 735 C CA . ALA A 1 94 ? 19.589 6.966 -19.218 1.00 93.56 94 ALA A CA 1
ATOM 736 C C . ALA A 1 94 ? 20.424 5.681 -19.416 1.00 93.56 94 ALA A C 1
ATOM 738 O O . ALA A 1 94 ? 21.114 5.254 -18.490 1.00 93.56 94 ALA A O 1
ATOM 7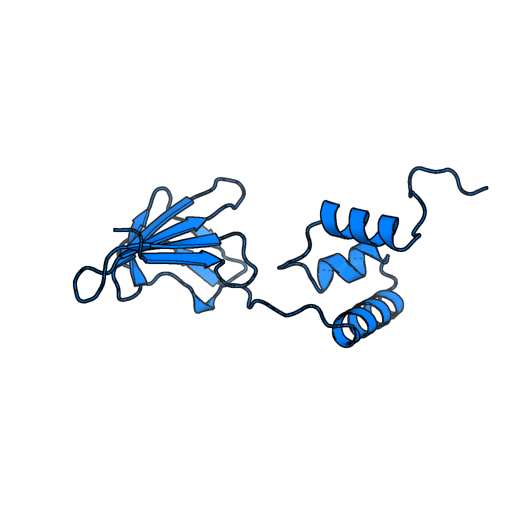39 N N . GLY A 1 95 ? 20.370 5.041 -20.593 1.00 93.38 95 GLY A N 1
ATOM 740 C CA . GLY A 1 95 ? 21.057 3.769 -20.854 1.00 93.38 95 GLY A CA 1
ATOM 741 C C . GLY A 1 95 ? 20.493 2.580 -20.061 1.00 93.38 95 GLY A C 1
ATOM 742 O O . GLY A 1 95 ? 21.184 1.583 -19.847 1.00 93.38 95 GLY A O 1
ATOM 743 N N . GLU A 1 96 ? 19.248 2.677 -19.598 1.00 93.38 96 GLU A N 1
ATOM 744 C CA . GLU A 1 96 ? 18.557 1.644 -18.835 1.00 93.38 96 GLU A CA 1
ATOM 745 C C . GLU A 1 96 ? 18.032 0.528 -19.751 1.00 93.38 96 GLU A C 1
ATOM 747 O O . GLU A 1 96 ? 17.551 0.755 -20.862 1.00 93.38 96 GLU A O 1
ATOM 752 N N . SER A 1 97 ? 18.039 -0.712 -19.260 1.00 90.19 97 SER A N 1
ATOM 753 C CA . SER A 1 97 ? 17.273 -1.785 -19.903 1.00 90.19 97 SER A CA 1
ATOM 754 C C . SER A 1 97 ? 15.768 -1.500 -19.840 1.00 90.19 97 SER A C 1
ATOM 756 O O . SER A 1 97 ? 15.283 -0.848 -18.914 1.00 90.19 97 SER A O 1
ATOM 758 N N . LEU A 1 98 ? 14.991 -2.094 -20.754 1.00 88.81 98 LEU A N 1
ATOM 759 C CA . LEU A 1 98 ? 13.523 -1.989 -20.747 1.00 88.81 98 LEU A CA 1
ATOM 760 C C . LEU A 1 98 ? 12.919 -2.341 -19.376 1.00 88.81 98 LEU A C 1
ATOM 762 O O . LEU A 1 98 ? 12.003 -1.676 -18.902 1.00 88.81 98 LEU A O 1
ATOM 766 N N . LYS A 1 99 ? 13.461 -3.367 -18.705 1.00 88.44 99 LYS A N 1
ATOM 767 C CA . LYS A 1 99 ? 13.012 -3.779 -17.369 1.00 88.44 99 LYS A CA 1
ATOM 768 C C . LYS A 1 99 ? 13.294 -2.700 -16.321 1.00 88.44 99 LYS A C 1
ATOM 770 O O . LYS A 1 99 ? 12.425 -2.435 -15.497 1.00 88.44 99 LYS A O 1
ATOM 775 N N . GLN A 1 100 ? 14.474 -2.080 -16.349 1.00 89.44 100 GLN A N 1
ATOM 776 C CA . GLN A 1 100 ? 14.827 -0.989 -15.432 1.00 89.44 100 GLN A CA 1
ATOM 777 C C . GLN A 1 100 ? 13.940 0.238 -15.664 1.00 89.44 100 GLN A C 1
ATOM 779 O O . GLN A 1 100 ? 13.346 0.730 -14.706 1.00 89.44 100 GLN A O 1
ATOM 784 N N . ALA A 1 101 ? 13.758 0.643 -16.924 1.00 89.50 101 ALA A N 1
ATOM 785 C CA . ALA A 1 101 ? 12.927 1.784 -17.295 1.00 89.50 101 ALA A CA 1
ATOM 786 C C . ALA A 1 101 ? 11.476 1.629 -16.809 1.00 89.50 101 ALA A C 1
ATOM 788 O O . ALA A 1 101 ? 10.910 2.546 -16.207 1.00 89.50 101 ALA A O 1
ATOM 789 N N . LEU A 1 102 ? 10.893 0.437 -17.004 1.00 87.19 102 LEU A N 1
ATOM 790 C CA . LEU A 1 102 ? 9.546 0.112 -16.531 1.00 87.19 102 LEU A CA 1
ATOM 791 C C . LEU A 1 102 ? 9.459 0.087 -15.002 1.00 87.19 102 LEU A C 1
ATOM 793 O O . LEU A 1 102 ? 8.529 0.655 -14.434 1.00 87.19 102 LEU A O 1
ATOM 797 N N . LEU A 1 103 ? 10.408 -0.555 -14.320 1.00 87.69 103 LEU A N 1
ATOM 798 C CA . LEU A 1 103 ? 10.357 -0.676 -12.863 1.00 87.69 103 LEU A CA 1
ATOM 799 C C . LEU A 1 103 ? 10.564 0.660 -12.158 1.00 87.69 103 LEU A C 1
ATOM 801 O O . LEU A 1 103 ? 9.852 0.927 -11.199 1.00 87.69 103 LEU A O 1
ATOM 805 N N . ALA A 1 104 ? 11.479 1.505 -12.630 1.00 84.69 104 ALA A N 1
ATOM 806 C CA . ALA A 1 104 ? 11.732 2.810 -12.024 1.00 84.69 104 ALA A CA 1
ATOM 807 C C . ALA A 1 104 ? 10.496 3.721 -12.087 1.00 84.69 104 ALA A C 1
ATOM 809 O O . ALA A 1 104 ? 10.171 4.408 -11.121 1.00 84.69 104 ALA A O 1
ATOM 810 N N . ARG A 1 105 ? 9.772 3.690 -13.211 1.00 85.31 105 ARG A N 1
ATOM 811 C CA . ARG A 1 105 ? 8.707 4.659 -13.516 1.00 85.31 105 ARG A CA 1
ATOM 812 C C . ARG A 1 105 ? 7.300 4.142 -13.220 1.00 85.31 105 ARG A C 1
ATOM 814 O O . ARG A 1 105 ? 6.382 4.935 -13.037 1.00 85.31 105 ARG A O 1
ATOM 821 N N . PHE A 1 106 ? 7.138 2.824 -13.076 1.00 80.25 106 PHE A N 1
ATOM 822 C CA . PHE A 1 106 ? 5.890 2.172 -12.661 1.00 80.25 106 PHE A CA 1
ATOM 823 C C . PHE A 1 106 ? 6.011 1.421 -11.321 1.00 80.25 106 PHE A C 1
ATOM 825 O O . PHE A 1 106 ? 5.164 0.582 -11.013 1.00 80.25 106 PHE A O 1
ATOM 832 N N . ALA A 1 107 ? 7.016 1.741 -10.494 1.00 67.12 107 ALA A N 1
ATOM 833 C CA . ALA A 1 107 ? 7.376 1.042 -9.248 1.00 67.12 107 ALA A CA 1
ATOM 834 C C . ALA A 1 107 ? 6.223 0.807 -8.250 1.00 67.12 107 ALA A C 1
ATOM 836 O O . ALA A 1 107 ? 6.305 -0.077 -7.398 1.00 67.12 107 ALA A O 1
ATOM 837 N N . GLY A 1 108 ? 5.166 1.625 -8.301 1.00 65.69 108 GLY A N 1
ATOM 838 C CA . GLY A 1 108 ? 3.969 1.454 -7.476 1.00 65.69 108 GLY A CA 1
ATOM 839 C C . GLY A 1 108 ? 3.037 0.342 -7.964 1.00 65.69 108 GLY A C 1
ATOM 840 O O . GLY A 1 108 ? 2.404 -0.304 -7.149 1.00 65.69 108 GLY A O 1
ATOM 841 N N . GLY A 1 109 ? 2.951 0.087 -9.270 1.00 69.44 109 GLY A N 1
ATOM 842 C CA . GLY A 1 109 ? 1.971 -0.846 -9.844 1.00 69.44 109 GLY A CA 1
ATOM 843 C C . GLY A 1 109 ? 2.567 -2.084 -10.511 1.00 69.44 109 GLY A C 1
ATOM 844 O O . GLY A 1 109 ? 1.858 -3.070 -10.698 1.00 69.44 109 GLY A O 1
ATOM 845 N N . LEU A 1 110 ? 3.853 -2.053 -10.876 1.00 78.00 110 LEU A N 1
ATOM 846 C CA . LEU A 1 110 ? 4.496 -3.095 -11.672 1.00 78.00 110 LEU A CA 1
ATOM 847 C C . LEU A 1 110 ? 5.654 -3.733 -10.895 1.00 78.00 110 LEU A C 1
ATOM 849 O O . LEU A 1 110 ? 6.710 -3.132 -10.712 1.00 78.00 110 LEU A O 1
ATOM 853 N N . GLY A 1 111 ? 5.461 -4.970 -10.434 1.00 83.31 111 GLY A N 1
ATOM 854 C CA . GLY A 1 111 ? 6.537 -5.759 -9.832 1.00 83.31 111 GLY A CA 1
ATOM 855 C C . GLY A 1 111 ? 7.516 -6.317 -10.880 1.00 83.31 111 GLY A C 1
ATOM 856 O O . GLY A 1 111 ? 7.154 -6.425 -12.055 1.00 83.31 111 GLY A O 1
ATOM 857 N N . PRO A 1 112 ? 8.726 -6.755 -10.479 1.00 86.69 112 PRO A N 1
ATOM 858 C CA . PRO A 1 112 ? 9.741 -7.317 -11.381 1.00 86.69 112 PRO A CA 1
ATOM 859 C C . PRO A 1 112 ? 9.233 -8.465 -12.254 1.00 86.69 112 PRO A C 1
ATOM 861 O O . PRO A 1 112 ? 9.579 -8.543 -13.431 1.00 86.69 112 PRO A O 1
ATOM 864 N N . GLN A 1 113 ? 8.406 -9.339 -11.679 1.00 88.00 113 GLN A N 1
ATOM 865 C CA . GLN A 1 113 ? 7.831 -10.498 -12.356 1.00 88.00 113 GLN A CA 1
ATOM 866 C C . GLN A 1 113 ? 6.776 -10.076 -13.381 1.00 88.00 113 GLN A C 1
ATOM 868 O O . GLN A 1 113 ? 6.740 -10.619 -14.480 1.00 88.00 113 GLN A O 1
ATOM 873 N N . LEU A 1 114 ? 5.948 -9.083 -13.046 1.00 86.62 114 LEU A N 1
ATOM 874 C CA . LEU A 1 114 ? 4.931 -8.564 -13.958 1.00 86.62 114 LEU A CA 1
ATOM 875 C C . LEU A 1 114 ? 5.569 -7.780 -15.111 1.00 86.62 114 LEU A C 1
ATOM 877 O O . LEU A 1 114 ? 5.143 -7.926 -16.251 1.00 86.62 114 LEU A O 1
ATOM 881 N N . ALA A 1 115 ? 6.623 -7.009 -14.832 1.00 87.56 115 ALA A N 1
ATOM 882 C CA . ALA A 1 115 ? 7.409 -6.323 -15.853 1.00 87.56 115 ALA A CA 1
ATOM 883 C C . ALA A 1 115 ? 8.046 -7.315 -16.832 1.00 87.56 115 ALA A C 1
ATOM 885 O O . ALA A 1 115 ? 7.949 -7.154 -18.043 1.00 87.56 115 ALA A O 1
ATOM 886 N N . GLU A 1 116 ? 8.660 -8.375 -16.309 1.00 88.56 116 GLU A N 1
ATOM 887 C CA . GLU A 1 116 ? 9.254 -9.425 -17.131 1.00 88.56 116 GLU A CA 1
ATOM 888 C C . GLU A 1 116 ? 8.205 -10.180 -17.952 1.00 88.56 116 GLU A C 1
ATOM 890 O O . GLU A 1 116 ? 8.408 -10.404 -19.142 1.00 88.56 116 GLU A O 1
ATOM 895 N N . HIS A 1 117 ? 7.061 -10.513 -17.351 1.00 89.00 117 HIS A N 1
ATOM 896 C CA . HIS A 1 117 ? 5.943 -11.118 -18.067 1.00 89.00 117 HIS A CA 1
ATOM 897 C C . HIS A 1 117 ? 5.439 -10.218 -19.204 1.00 89.00 117 HIS A C 1
ATOM 899 O O . HIS A 1 117 ? 5.276 -10.694 -20.325 1.00 89.00 117 HIS A O 1
ATOM 905 N N . ALA A 1 118 ? 5.246 -8.922 -18.944 1.00 86.25 118 ALA A N 1
ATOM 906 C CA . ALA A 1 118 ? 4.799 -7.963 -19.951 1.00 86.25 118 ALA A CA 1
ATOM 907 C C . ALA A 1 118 ? 5.794 -7.842 -21.116 1.00 86.25 118 ALA A C 1
ATOM 909 O O . ALA A 1 118 ? 5.383 -7.820 -22.274 1.00 86.25 118 ALA A O 1
ATOM 910 N N . LEU A 1 119 ? 7.099 -7.821 -20.827 1.00 87.44 119 LEU A N 1
ATOM 911 C CA . LEU A 1 119 ? 8.139 -7.781 -21.857 1.00 87.44 119 LEU A CA 1
ATOM 912 C C . LEU A 1 119 ? 8.145 -9.050 -22.714 1.00 87.44 119 LEU A C 1
ATOM 914 O O . LEU A 1 119 ? 8.205 -8.951 -23.937 1.00 87.44 119 LEU A O 1
ATOM 918 N N . ARG A 1 120 ? 8.016 -10.228 -22.091 1.00 86.88 120 ARG A N 1
ATOM 919 C CA . ARG A 1 120 ? 7.905 -11.509 -22.808 1.00 86.88 120 ARG A CA 1
ATOM 920 C C . ARG A 1 120 ? 6.665 -11.540 -23.702 1.00 86.88 120 ARG A C 1
ATOM 922 O O . ARG A 1 120 ? 6.756 -11.904 -24.868 1.00 86.88 120 ARG A O 1
ATOM 929 N N . ALA A 1 121 ? 5.518 -11.106 -23.179 1.00 88.31 121 ALA A N 1
ATOM 930 C CA . ALA A 1 121 ? 4.266 -11.044 -23.933 1.00 88.31 121 ALA A CA 1
ATOM 931 C C . ALA A 1 121 ? 4.340 -10.081 -25.133 1.00 88.31 121 ALA A C 1
ATOM 933 O O . ALA A 1 121 ? 3.676 -10.307 -26.140 1.00 88.31 121 ALA A O 1
ATOM 934 N N . ALA A 1 122 ? 5.169 -9.037 -25.050 1.00 87.19 122 ALA A N 1
ATOM 935 C CA . ALA A 1 122 ? 5.413 -8.088 -26.134 1.00 87.19 122 ALA A CA 1
ATOM 936 C C . ALA A 1 122 ? 6.452 -8.570 -27.172 1.00 87.19 122 ALA A C 1
ATOM 938 O O . ALA A 1 122 ? 6.796 -7.811 -28.076 1.00 87.19 122 ALA A O 1
ATOM 939 N N . GLY A 1 123 ? 6.965 -9.801 -27.053 1.00 84.56 123 GLY A N 1
ATOM 940 C CA . GLY A 1 123 ? 7.977 -10.355 -27.959 1.00 84.56 123 GLY A CA 1
ATOM 941 C C . GLY A 1 123 ? 9.424 -10.039 -27.568 1.00 84.56 123 GLY A C 1
ATOM 942 O O . GLY A 1 123 ? 10.335 -10.261 -28.362 1.00 84.56 123 GLY A O 1
ATOM 943 N N . GLY A 1 124 ? 9.665 -9.532 -26.355 1.00 69.88 124 GLY A N 1
ATOM 944 C CA . GLY A 1 124 ? 11.012 -9.456 -25.794 1.00 69.88 124 GLY A CA 1
ATOM 945 C C . GLY A 1 124 ? 11.545 -10.864 -25.523 1.00 69.88 124 GLY A C 1
ATOM 946 O O . GLY A 1 124 ? 10.937 -11.605 -24.751 1.00 69.88 124 GLY A O 1
ATOM 947 N N . GLY A 1 125 ? 12.655 -11.234 -26.168 1.00 62.28 125 GLY A N 1
ATOM 948 C CA . GLY A 1 125 ? 13.275 -12.557 -26.023 1.00 62.28 125 GLY A CA 1
ATOM 949 C C . GLY A 1 125 ? 13.645 -12.896 -24.574 1.00 62.28 125 GLY A C 1
ATOM 950 O O . GLY A 1 125 ? 13.853 -11.998 -23.750 1.00 62.28 125 GLY A O 1
ATOM 951 N N . ASP A 1 126 ? 13.727 -14.192 -24.254 1.00 59.22 126 ASP A N 1
ATOM 952 C CA . ASP A 1 126 ? 14.149 -14.631 -22.922 1.00 59.22 126 ASP A CA 1
ATOM 953 C C . ASP A 1 126 ? 15.622 -14.234 -22.712 1.00 59.22 126 ASP A C 1
ATOM 955 O O . ASP A 1 126 ? 16.482 -14.668 -23.478 1.00 59.22 126 ASP A O 1
ATOM 959 N N . PRO A 1 127 ? 15.976 -13.442 -21.682 1.00 58.06 127 PRO A N 1
ATOM 960 C CA . PRO A 1 127 ? 17.379 -13.157 -21.378 1.00 58.06 127 PRO A CA 1
ATOM 961 C C . PRO A 1 127 ? 18.200 -14.417 -21.045 1.00 58.06 127 PRO A C 1
ATOM 963 O O . PRO A 1 127 ? 19.421 -14.330 -20.941 1.00 58.06 127 PRO A O 1
ATOM 966 N N . ARG A 1 128 ? 17.544 -15.569 -20.839 1.00 56.47 128 ARG A N 1
ATOM 967 C CA . ARG A 1 128 ? 18.164 -16.885 -20.622 1.00 56.47 128 ARG A CA 1
ATOM 968 C C . ARG A 1 128 ? 18.381 -17.674 -21.912 1.00 56.47 128 ARG A C 1
ATOM 970 O O . ARG A 1 128 ? 19.051 -18.702 -21.862 1.00 56.47 128 ARG A O 1
ATOM 977 N N . GLU A 1 129 ? 17.823 -17.235 -23.037 1.00 53.72 129 GLU A N 1
ATOM 978 C CA . GLU A 1 129 ? 18.119 -17.841 -24.329 1.00 53.72 129 GLU A CA 1
ATOM 979 C C . GLU A 1 129 ? 19.447 -17.284 -24.863 1.00 53.72 129 GLU A C 1
ATOM 981 O O . GLU A 1 129 ? 19.653 -16.064 -24.871 1.00 53.72 129 GLU A O 1
ATOM 986 N N . PRO A 1 130 ? 20.385 -18.151 -25.282 1.00 42.59 130 PRO A N 1
ATOM 987 C CA . PRO A 1 130 ? 21.615 -17.692 -25.903 1.00 42.59 130 PRO A CA 1
ATOM 988 C C . PRO A 1 130 ? 21.274 -16.917 -27.178 1.00 42.59 130 PRO A C 1
ATOM 990 O O . PRO A 1 130 ? 20.492 -17.378 -28.010 1.00 42.59 130 PRO A O 1
ATOM 993 N N . ARG A 1 131 ? 21.865 -15.726 -27.331 1.00 50.09 131 ARG A N 1
ATOM 994 C CA . ARG A 1 131 ? 21.790 -14.982 -28.591 1.00 50.09 131 ARG A CA 1
ATOM 995 C C . ARG A 1 131 ? 22.497 -15.811 -29.667 1.00 50.09 131 ARG A C 1
ATOM 997 O O . ARG A 1 131 ? 23.669 -16.135 -29.483 1.00 50.09 131 ARG A O 1
ATOM 1004 N N . ALA A 1 132 ? 21.758 -16.180 -30.713 1.00 47.91 132 ALA A N 1
ATOM 1005 C CA . ALA A 1 132 ? 22.293 -16.823 -31.912 1.00 47.91 132 ALA A CA 1
ATOM 1006 C C . ALA A 1 132 ? 23.206 -15.872 -32.699 1.00 47.91 132 ALA A C 1
ATOM 1008 O O . ALA A 1 132 ? 22.947 -14.644 -32.659 1.00 47.91 132 ALA A O 1
#

Radius of gyration: 19.17 Å; chains: 1; bounding box: 44×29×51 Å

Sequence (132 aa):
RLEAVRQVGADRIVQLTFSRGEGEHHLFLELYSQGNVVLCDREMNVLTLLRSHRDDARGFAVMPNHAYPLEHFRPRTAASAQALRAALAEGAEAGESLKQALLARFAGGLGPQLAEHALRAAGGGDPREPRA

Organism: NCBI:txid676789